Protein AF-A0A831X6S6-F1 (afdb_monomer)

Structure (mmCIF, N/CA/C/O backbone):
data_AF-A0A831X6S6-F1
#
_entry.id   AF-A0A831X6S6-F1
#
loop_
_atom_site.group_PDB
_atom_site.id
_atom_site.type_symbol
_atom_site.label_atom_id
_atom_site.label_alt_id
_atom_site.label_comp_id
_atom_site.label_asym_id
_atom_site.label_entity_id
_atom_site.label_seq_id
_atom_site.pdbx_PDB_ins_code
_atom_site.Cartn_x
_atom_site.Cartn_y
_atom_site.Cartn_z
_atom_site.occupancy
_atom_site.B_iso_or_equiv
_atom_site.auth_seq_id
_atom_site.auth_comp_id
_atom_site.auth_asym_id
_atom_site.auth_atom_id
_atom_site.pdbx_PDB_model_num
ATOM 1 N N . MET A 1 1 ? 16.333 -8.938 -5.566 1.00 73.31 1 MET A N 1
ATOM 2 C CA . MET A 1 1 ? 14.953 -8.571 -5.920 1.00 73.31 1 MET A CA 1
ATOM 3 C C . MET A 1 1 ? 15.051 -7.613 -7.087 1.00 73.31 1 MET A C 1
ATOM 5 O O . MET A 1 1 ? 15.936 -6.767 -7.055 1.00 73.31 1 MET A O 1
ATOM 9 N N . ASP A 1 2 ? 14.254 -7.803 -8.127 1.00 82.75 2 ASP A N 1
ATOM 10 C CA . ASP A 1 2 ? 14.103 -6.843 -9.226 1.00 82.75 2 ASP A CA 1
ATOM 11 C C . ASP A 1 2 ? 12.821 -6.016 -9.020 1.00 82.75 2 ASP A C 1
ATOM 13 O O . ASP A 1 2 ? 12.054 -6.272 -8.087 1.00 82.75 2 ASP A O 1
ATOM 17 N N . ALA A 1 3 ? 12.620 -4.993 -9.853 1.00 82.88 3 ALA A N 1
ATOM 18 C CA . ALA A 1 3 ? 11.462 -4.104 -9.764 1.00 82.88 3 ALA A CA 1
ATOM 19 C C . ALA A 1 3 ? 10.130 -4.864 -9.907 1.00 82.88 3 ALA A C 1
ATOM 21 O O . ALA A 1 3 ? 9.188 -4.600 -9.161 1.00 82.88 3 ALA A O 1
ATOM 22 N N . ASP A 1 4 ? 10.076 -5.866 -10.788 1.00 84.56 4 ASP A N 1
ATOM 23 C CA . ASP A 1 4 ? 8.878 -6.678 -11.019 1.00 84.56 4 ASP A CA 1
ATOM 24 C C . ASP A 1 4 ? 8.531 -7.547 -9.803 1.00 84.56 4 ASP A C 1
ATOM 26 O O . ASP A 1 4 ? 7.364 -7.671 -9.422 1.00 84.56 4 ASP A O 1
ATOM 30 N N . SER A 1 5 ? 9.541 -8.129 -9.152 1.00 88.19 5 SER A N 1
ATOM 31 C CA . SER A 1 5 ? 9.368 -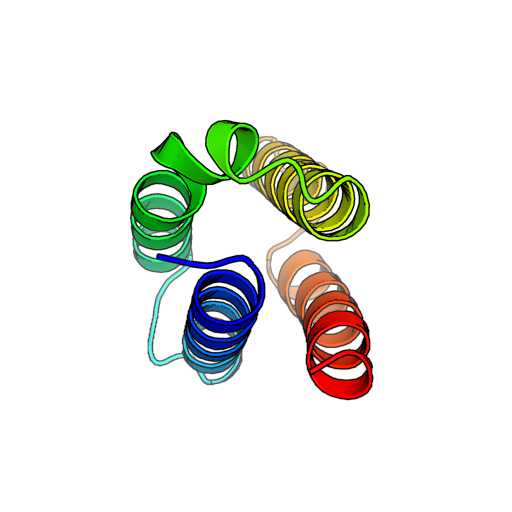8.904 -7.921 1.00 88.19 5 SER A CA 1
ATOM 32 C C . SER A 1 5 ? 8.841 -8.024 -6.789 1.00 88.19 5 SER A C 1
ATOM 34 O O . SER A 1 5 ? 7.871 -8.397 -6.132 1.00 88.19 5 SER A O 1
ATOM 36 N N . LEU A 1 6 ? 9.412 -6.828 -6.605 1.00 87.75 6 LEU A N 1
ATOM 37 C CA . LEU A 1 6 ? 8.942 -5.887 -5.588 1.00 87.75 6 LEU A CA 1
ATOM 38 C C . LEU A 1 6 ? 7.508 -5.414 -5.878 1.00 87.75 6 LEU A C 1
ATOM 40 O O . LEU A 1 6 ? 6.688 -5.356 -4.964 1.00 87.75 6 LEU A O 1
ATOM 44 N N . ALA A 1 7 ? 7.175 -5.120 -7.137 1.00 88.69 7 ALA A N 1
ATOM 45 C CA . ALA A 1 7 ? 5.822 -4.730 -7.525 1.00 88.69 7 ALA A CA 1
ATOM 46 C C . ALA A 1 7 ? 4.793 -5.831 -7.208 1.00 88.69 7 ALA A C 1
ATOM 48 O O . ALA A 1 7 ? 3.709 -5.539 -6.698 1.00 88.69 7 ALA A O 1
ATOM 49 N N . ARG A 1 8 ? 5.142 -7.103 -7.448 1.00 90.06 8 ARG A N 1
ATOM 50 C CA . ARG A 1 8 ? 4.294 -8.257 -7.104 1.00 90.06 8 ARG A CA 1
ATOM 51 C C . ARG A 1 8 ? 4.130 -8.433 -5.599 1.00 90.06 8 ARG A C 1
ATOM 53 O O . ARG A 1 8 ? 3.011 -8.666 -5.144 1.00 90.06 8 ARG A O 1
ATOM 60 N N . GLU A 1 9 ? 5.208 -8.306 -4.830 1.00 92.75 9 GLU A N 1
ATOM 61 C CA . GLU A 1 9 ? 5.146 -8.389 -3.367 1.00 92.75 9 GLU A CA 1
ATOM 62 C C . GLU A 1 9 ? 4.319 -7.240 -2.769 1.00 92.75 9 GLU A C 1
ATOM 64 O O . GLU A 1 9 ? 3.480 -7.480 -1.901 1.00 92.75 9 GLU A O 1
ATOM 69 N N . LEU A 1 10 ? 4.458 -6.017 -3.295 1.00 92.69 10 LEU A N 1
ATOM 70 C CA . LEU A 1 10 ? 3.624 -4.871 -2.915 1.00 92.69 10 LEU A CA 1
ATOM 71 C C . LEU A 1 10 ? 2.150 -5.123 -3.235 1.00 92.69 10 LEU A C 1
ATOM 73 O O . LEU A 1 10 ? 1.289 -4.913 -2.383 1.00 92.69 10 LEU A O 1
ATOM 77 N N . ALA A 1 11 ? 1.846 -5.609 -4.440 1.00 93.44 11 ALA A N 1
ATOM 78 C CA . ALA A 1 11 ? 0.478 -5.927 -4.832 1.00 93.44 11 ALA A CA 1
ATOM 79 C C . ALA A 1 11 ? -0.144 -6.999 -3.920 1.00 93.44 11 ALA A C 1
ATOM 81 O O . ALA A 1 11 ? -1.305 -6.878 -3.518 1.00 93.44 11 ALA A O 1
ATOM 82 N N . HIS A 1 12 ? 0.628 -8.024 -3.551 1.00 94.19 12 HIS A N 1
ATOM 83 C CA . HIS A 1 12 ? 0.185 -9.060 -2.622 1.00 94.19 12 HIS A CA 1
ATOM 84 C C . HIS A 1 12 ? -0.080 -8.492 -1.222 1.00 94.19 12 HIS A C 1
ATOM 86 O O . HIS A 1 12 ? -1.162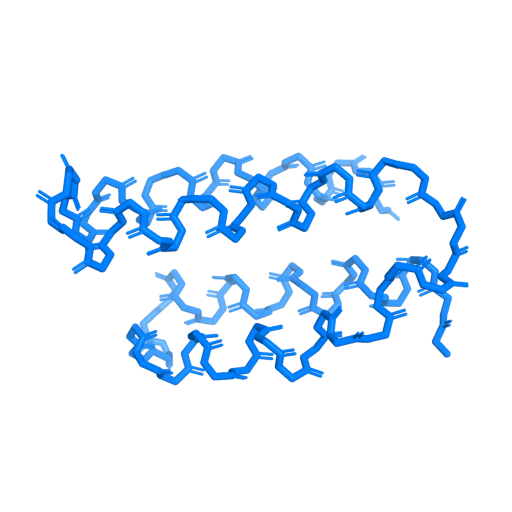 -8.702 -0.675 1.00 94.19 12 HIS A O 1
ATOM 92 N N . LEU A 1 13 ? 0.850 -7.699 -0.686 1.00 95.44 13 LEU A N 1
ATOM 93 C CA . LEU A 1 13 ? 0.718 -7.063 0.622 1.00 95.44 13 LEU A CA 1
ATOM 94 C C . LEU A 1 13 ? -0.531 -6.171 0.707 1.00 95.44 13 LEU A C 1
ATOM 96 O O . LEU A 1 13 ? -1.310 -6.267 1.659 1.00 95.44 13 LEU A O 1
ATOM 100 N N . ILE A 1 14 ? -0.746 -5.329 -0.309 1.00 95.25 14 ILE A N 1
ATOM 101 C CA . ILE A 1 14 ? -1.933 -4.472 -0.392 1.00 95.25 14 ILE A CA 1
ATOM 102 C C . ILE A 1 14 ? -3.200 -5.333 -0.450 1.00 95.25 14 ILE A C 1
ATOM 104 O O . ILE A 1 14 ? -4.164 -5.058 0.263 1.00 95.25 14 ILE A O 1
ATOM 108 N N . SER A 1 15 ? -3.197 -6.408 -1.242 1.00 95.62 15 SER A N 1
ATOM 109 C CA . SER A 1 15 ? -4.348 -7.311 -1.363 1.00 95.62 15 SER A CA 1
ATOM 110 C C . SER A 1 15 ? -4.712 -7.984 -0.035 1.00 95.62 15 SER A C 1
ATOM 112 O O . SER A 1 15 ? -5.895 -8.026 0.313 1.00 95.62 15 SER A O 1
ATOM 114 N N . SER A 1 16 ? -3.729 -8.458 0.736 1.00 96.00 16 SER A N 1
ATOM 115 C CA . SER A 1 16 ? -3.968 -9.069 2.053 1.00 96.00 16 SER A CA 1
ATOM 116 C C . SER A 1 16 ? -4.533 -8.068 3.065 1.00 96.00 16 SER A C 1
ATOM 118 O O . SER A 1 16 ? -5.456 -8.398 3.811 1.00 96.00 16 SER A O 1
ATOM 120 N N . TYR A 1 17 ? -4.071 -6.814 3.051 1.00 96.06 17 TYR A N 1
ATOM 121 C CA . TYR A 1 17 ? -4.655 -5.762 3.890 1.00 96.06 17 TYR A CA 1
ATOM 122 C C . TYR A 1 17 ? -6.099 -5.419 3.494 1.00 96.06 17 TYR A C 1
ATOM 124 O O . TYR A 1 17 ? -6.996 -5.368 4.344 1.00 96.06 17 TYR A O 1
ATOM 132 N N . LEU A 1 18 ? -6.365 -5.253 2.195 1.00 94.88 18 LEU A N 1
ATOM 133 C CA . LEU A 1 18 ? -7.713 -4.968 1.695 1.00 94.88 18 LEU A CA 1
ATOM 134 C C . LEU A 1 18 ? -8.696 -6.111 1.976 1.00 94.88 18 LEU A C 1
ATOM 136 O O . LEU A 1 18 ? -9.860 -5.841 2.271 1.00 94.88 18 LEU A O 1
ATOM 140 N N . SER A 1 19 ? -8.221 -7.358 1.959 1.00 95.25 19 SER A N 1
ATOM 141 C CA . SER A 1 19 ? -9.015 -8.554 2.282 1.00 95.25 19 SER A CA 1
ATOM 142 C C . SER A 1 19 ? -9.245 -8.743 3.787 1.00 95.25 19 SER A C 1
ATOM 144 O O . SER A 1 19 ? -10.055 -9.578 4.182 1.00 95.25 19 SER A O 1
ATOM 146 N N . GLY A 1 20 ? -8.568 -7.957 4.634 1.00 93.56 20 GLY A N 1
ATOM 147 C CA . GLY A 1 20 ? -8.671 -8.038 6.093 1.00 93.56 20 GLY A CA 1
ATOM 148 C C . GLY A 1 20 ? -7.839 -9.157 6.724 1.00 93.56 20 GLY A C 1
ATOM 149 O O . GLY A 1 20 ? -8.018 -9.444 7.904 1.00 93.56 20 GLY A O 1
ATOM 150 N N . GLU A 1 21 ? -6.929 -9.776 5.967 1.00 95.88 21 GLU A N 1
ATOM 151 C CA . GLU A 1 21 ? -5.964 -10.756 6.488 1.00 95.88 21 GLU A CA 1
ATOM 152 C C . GLU A 1 2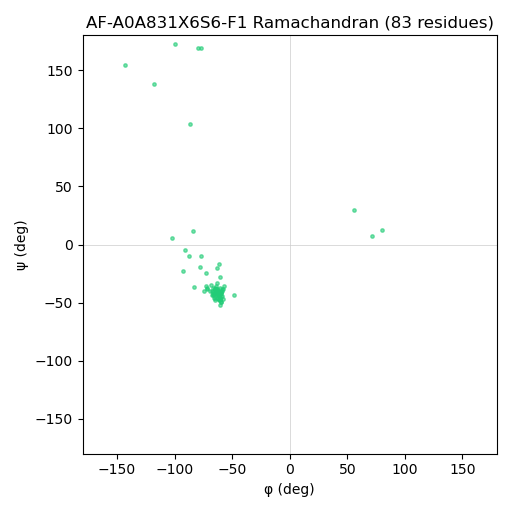1 ? -4.868 -10.083 7.325 1.00 95.88 21 GLU A C 1
ATOM 154 O O . GLU A 1 21 ? -4.273 -10.713 8.197 1.00 95.88 21 GLU A O 1
ATOM 159 N N . LEU A 1 22 ? -4.617 -8.796 7.065 1.00 93.69 22 LEU A N 1
ATOM 160 C CA . LEU A 1 22 ? -3.707 -7.949 7.825 1.00 93.69 22 LEU A CA 1
ATOM 161 C C . LEU A 1 22 ? -4.475 -6.785 8.452 1.00 93.69 22 LEU A C 1
ATOM 163 O O . LEU A 1 22 ? -5.305 -6.145 7.801 1.00 93.69 22 LEU A O 1
ATOM 167 N N . ASP A 1 23 ? -4.155 -6.481 9.707 1.00 93.19 23 ASP A N 1
ATOM 168 C CA . ASP A 1 23 ? -4.507 -5.197 10.306 1.00 93.19 23 ASP A CA 1
ATOM 169 C C . ASP A 1 23 ? -3.567 -4.080 9.817 1.00 93.19 23 ASP A C 1
ATOM 171 O O . ASP A 1 23 ? -2.548 -4.323 9.164 1.00 93.19 23 ASP A O 1
ATOM 175 N N . PHE A 1 24 ? -3.927 -2.830 10.117 1.00 90.69 24 PHE A N 1
ATOM 176 C CA . PHE A 1 24 ? -3.184 -1.657 9.653 1.00 90.69 24 PHE A CA 1
ATOM 177 C C . PHE A 1 24 ? -1.726 -1.642 10.142 1.00 90.69 24 PHE A C 1
ATOM 179 O O . PHE A 1 24 ? -0.827 -1.316 9.371 1.00 90.69 24 PHE A O 1
ATOM 186 N N . GLY A 1 25 ? -1.473 -2.026 11.398 1.00 91.69 25 GLY A N 1
ATOM 187 C CA . GLY A 1 25 ? -0.118 -2.031 11.960 1.00 91.69 25 GLY A CA 1
ATOM 188 C C . GLY A 1 25 ? 0.771 -3.103 11.327 1.00 91.69 25 GLY A C 1
ATOM 189 O O . GLY A 1 25 ? 1.931 -2.842 11.008 1.00 91.69 25 GLY A O 1
ATOM 190 N N . SER A 1 26 ? 0.209 -4.286 11.084 1.00 95.25 26 SER A N 1
ATOM 191 C CA . SER A 1 26 ? 0.881 -5.398 10.410 1.00 95.25 26 SER A CA 1
ATOM 192 C C . SER A 1 26 ? 1.191 -5.060 8.953 1.00 95.25 26 SER A C 1
ATOM 194 O O . SER A 1 26 ? 2.297 -5.327 8.481 1.00 95.25 26 SER A O 1
ATOM 196 N N . PHE A 1 27 ? 0.244 -4.424 8.253 1.00 94.75 27 PHE A N 1
ATOM 197 C CA . PHE A 1 27 ? 0.457 -3.907 6.902 1.00 94.75 27 PHE A CA 1
ATOM 198 C C . PHE A 1 27 ? 1.595 -2.883 6.865 1.00 94.75 27 PHE A C 1
ATOM 200 O O . PHE A 1 27 ? 2.500 -3.007 6.046 1.00 94.75 27 PHE A O 1
ATOM 207 N N . GLU A 1 28 ? 1.580 -1.900 7.767 1.00 93.44 28 GLU A N 1
ATOM 208 C CA . GLU A 1 28 ? 2.602 -0.857 7.825 1.00 93.44 28 GLU A CA 1
ATOM 209 C C . GLU A 1 28 ? 3.999 -1.439 8.069 1.00 93.44 28 GLU A C 1
ATOM 211 O O . GLU A 1 28 ? 4.948 -1.105 7.359 1.00 93.44 28 GLU A O 1
ATOM 216 N N . GLN A 1 29 ? 4.133 -2.341 9.044 1.00 94.19 29 GLN A N 1
ATOM 217 C CA . GLN A 1 29 ? 5.414 -2.974 9.343 1.00 94.19 29 GLN A CA 1
ATOM 218 C C . GLN A 1 29 ? 5.937 -3.782 8.147 1.00 94.19 29 GLN A C 1
ATOM 220 O O . GLN A 1 29 ? 7.119 -3.687 7.806 1.00 94.19 29 GLN A O 1
ATOM 225 N N . ALA A 1 30 ? 5.067 -4.564 7.504 1.00 94.44 30 ALA A N 1
ATOM 226 C CA . ALA A 1 30 ? 5.429 -5.344 6.328 1.00 94.44 30 ALA A CA 1
ATOM 227 C C . ALA A 1 30 ? 5.800 -4.443 5.142 1.00 94.44 30 ALA A C 1
ATOM 229 O O . ALA A 1 30 ? 6.776 -4.727 4.452 1.00 94.44 30 ALA A O 1
ATOM 230 N N . PHE A 1 31 ? 5.088 -3.328 4.952 1.00 94.12 31 PHE A N 1
ATOM 231 C CA . PHE A 1 31 ? 5.384 -2.346 3.912 1.00 94.12 31 PHE A CA 1
ATOM 232 C C . PHE A 1 31 ? 6.779 -1.751 4.097 1.00 94.12 31 PHE A C 1
ATOM 234 O O . PHE A 1 31 ? 7.585 -1.822 3.176 1.00 94.12 31 PHE A O 1
ATOM 241 N N . VAL A 1 32 ? 7.100 -1.245 5.293 1.00 91.88 32 VAL A N 1
ATOM 242 C CA . VAL A 1 32 ? 8.423 -0.664 5.591 1.00 91.88 32 VAL A CA 1
ATOM 243 C C . VAL A 1 32 ? 9.536 -1.691 5.396 1.00 91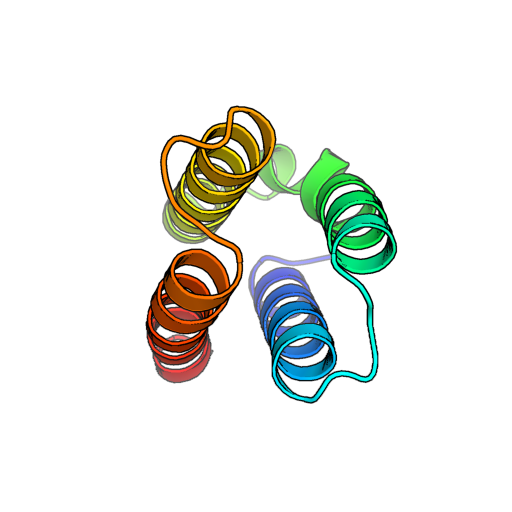.88 32 VAL A C 1
ATOM 245 O O . VAL A 1 32 ? 10.582 -1.375 4.832 1.00 91.88 32 VAL A O 1
ATOM 248 N N . SER A 1 33 ? 9.318 -2.934 5.836 1.00 91.94 33 SER A N 1
ATOM 249 C CA . SER A 1 33 ? 10.302 -4.003 5.649 1.00 91.94 33 SER A CA 1
ATOM 250 C C . SER A 1 33 ? 10.520 -4.345 4.174 1.00 91.94 33 SER A C 1
ATOM 252 O O . SER A 1 33 ? 11.643 -4.660 3.790 1.00 91.94 33 SER A O 1
ATOM 254 N N . LEU A 1 34 ? 9.460 -4.310 3.365 1.00 90.62 34 LEU A N 1
ATOM 255 C CA . LEU A 1 34 ? 9.506 -4.623 1.940 1.00 90.62 34 LEU A CA 1
ATOM 256 C C . LEU A 1 34 ? 10.164 -3.499 1.128 1.00 90.62 34 LEU A C 1
ATOM 258 O O . LEU A 1 34 ? 10.936 -3.762 0.208 1.00 90.62 34 LEU A O 1
ATOM 262 N N . THR A 1 35 ? 9.882 -2.241 1.468 1.00 88.44 35 THR A N 1
ATOM 263 C CA . THR A 1 35 ? 10.342 -1.076 0.700 1.00 88.44 35 THR A CA 1
ATOM 264 C C . THR A 1 35 ? 11.683 -0.513 1.161 1.00 88.44 35 THR A C 1
ATOM 266 O O . THR A 1 35 ? 12.232 0.358 0.485 1.00 88.44 35 THR A O 1
ATOM 269 N N . TRP A 1 36 ? 12.265 -1.048 2.242 1.00 84.94 36 TRP A N 1
ATOM 270 C CA . TRP A 1 36 ? 13.545 -0.599 2.802 1.00 84.94 36 TRP A CA 1
ATOM 271 C C . TRP A 1 36 ? 14.655 -0.445 1.750 1.00 84.94 36 TRP A C 1
ATOM 273 O O . TRP A 1 36 ? 15.350 0.566 1.738 1.00 84.94 36 TRP A O 1
ATOM 283 N N . ASP A 1 37 ? 14.790 -1.400 0.824 1.00 74.00 37 ASP A N 1
ATOM 284 C CA . ASP A 1 37 ? 15.799 -1.375 -0.249 1.00 74.00 37 ASP A CA 1
ATOM 285 C C . ASP A 1 37 ? 15.232 -0.968 -1.629 1.00 74.00 37 ASP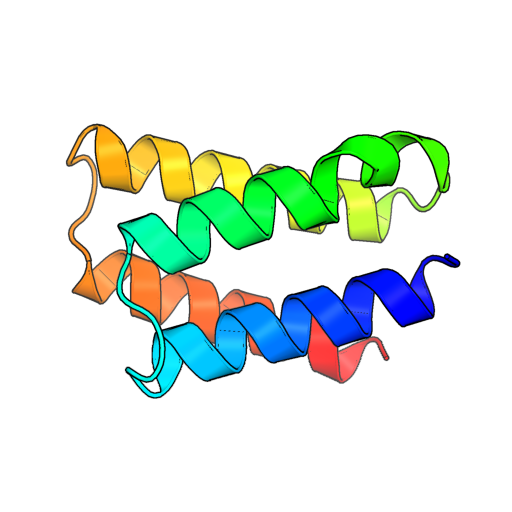 A C 1
ATOM 287 O O . ASP A 1 37 ? 15.963 -0.987 -2.622 1.00 74.00 37 ASP A O 1
ATOM 291 N N . ALA A 1 38 ? 13.957 -0.566 -1.725 1.00 75.38 38 ALA A N 1
ATOM 292 C CA . ALA A 1 38 ? 13.296 -0.264 -3.003 1.00 75.38 38 ALA A CA 1
ATOM 293 C C . ALA A 1 38 ? 14.009 0.842 -3.801 1.00 75.38 38 ALA A C 1
ATOM 295 O O . ALA A 1 38 ? 14.186 0.734 -5.014 1.00 75.38 38 ALA A O 1
ATOM 296 N N . HIS A 1 39 ? 14.519 1.861 -3.104 1.00 69.31 39 HIS A N 1
ATOM 297 C CA . HIS A 1 39 ? 15.258 2.987 -3.683 1.00 69.31 39 HIS A CA 1
ATOM 298 C C . HIS A 1 39 ? 16.560 2.573 -4.399 1.00 69.31 39 HIS A C 1
ATOM 300 O O . HIS A 1 39 ? 17.111 3.336 -5.192 1.00 69.31 39 HIS A O 1
ATOM 306 N N . ARG A 1 40 ? 17.069 1.358 -4.148 1.00 73.56 40 ARG A N 1
ATOM 307 C CA . ARG A 1 40 ? 18.290 0.824 -4.776 1.00 73.56 40 ARG A CA 1
ATOM 308 C C . ARG A 1 40 ? 18.022 0.123 -6.107 1.00 73.56 40 ARG A C 1
ATOM 310 O O . ARG A 1 40 ? 18.977 -0.201 -6.808 1.00 73.56 40 ARG A O 1
ATOM 317 N N . LEU A 1 41 ? 16.754 -0.109 -6.454 1.00 75.62 41 LEU A N 1
ATOM 318 C CA . LEU A 1 41 ? 16.355 -0.813 -7.677 1.00 75.62 41 LEU A CA 1
ATOM 319 C C . LEU A 1 41 ? 16.446 0.067 -8.931 1.00 75.62 41 LEU A C 1
ATOM 321 O O . LEU A 1 41 ? 16.514 -0.463 -10.035 1.00 75.62 41 LEU A O 1
ATOM 325 N N . GLY A 1 42 ? 16.480 1.396 -8.777 1.00 75.94 42 GLY A N 1
ATOM 326 C CA . GLY A 1 42 ? 16.641 2.335 -9.893 1.00 75.94 42 GLY A CA 1
ATOM 327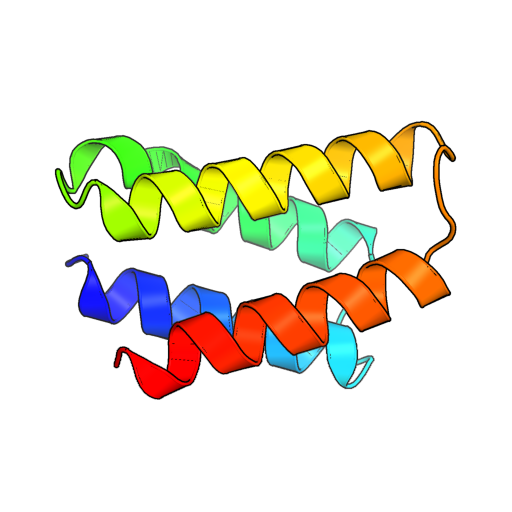 C C . GLY A 1 42 ? 15.420 2.466 -10.813 1.00 75.94 42 GLY A C 1
ATOM 328 O O . GLY A 1 42 ? 15.510 3.147 -11.834 1.00 75.94 42 GLY A O 1
ATOM 329 N N . ASP A 1 43 ? 14.286 1.855 -10.462 1.00 83.44 43 ASP A N 1
ATOM 330 C CA . ASP A 1 43 ? 13.018 2.028 -11.168 1.00 83.44 43 ASP A CA 1
ATOM 331 C C . ASP A 1 43 ? 12.271 3.249 -10.609 1.00 83.44 43 ASP A C 1
ATOM 333 O O . ASP A 1 43 ? 11.696 3.209 -9.520 1.00 83.44 43 ASP A O 1
ATOM 337 N N . ALA A 1 44 ? 12.292 4.353 -11.359 1.00 84.31 44 ALA A N 1
ATOM 338 C CA . ALA A 1 44 ? 11.689 5.623 -10.943 1.00 84.31 44 ALA A CA 1
ATOM 339 C C . ALA A 1 44 ? 10.175 5.527 -10.700 1.00 84.31 44 ALA A C 1
ATOM 341 O O . ALA A 1 44 ? 9.601 6.286 -9.929 1.00 84.31 44 ALA A O 1
ATOM 342 N N . SER A 1 45 ? 9.527 4.601 -11.390 1.00 83.12 45 SER A N 1
ATOM 343 C CA . SER A 1 45 ? 8.088 4.429 -11.385 1.00 83.12 45 SER A CA 1
ATOM 344 C C . SER A 1 45 ? 7.599 3.615 -10.195 1.00 83.12 45 SER A C 1
ATOM 346 O O . SER A 1 45 ? 6.546 3.909 -9.631 1.00 83.12 45 SER A O 1
ATOM 348 N N . LEU A 1 46 ? 8.374 2.613 -9.796 1.00 84.81 46 LEU A N 1
ATOM 349 C CA . LEU A 1 46 ? 8.157 1.882 -8.559 1.00 84.81 46 LEU A CA 1
ATOM 350 C C . LEU A 1 46 ? 8.520 2.732 -7.337 1.00 84.81 46 LEU A C 1
ATOM 352 O O . LEU A 1 46 ? 7.806 2.693 -6.341 1.00 84.81 46 LEU A O 1
ATOM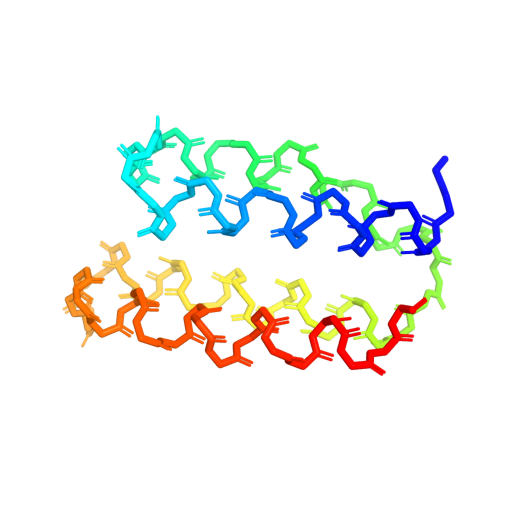 356 N N . ASP A 1 47 ? 9.577 3.540 -7.433 1.00 87.44 47 ASP A N 1
ATOM 357 C CA . ASP A 1 47 ? 9.966 4.497 -6.392 1.00 87.44 47 ASP A CA 1
ATOM 358 C C . ASP A 1 47 ? 8.868 5.548 -6.139 1.00 87.44 47 ASP A C 1
ATOM 360 O O . ASP A 1 47 ? 8.536 5.833 -4.989 1.00 87.44 47 ASP A O 1
ATOM 364 N N . GLU A 1 48 ? 8.237 6.071 -7.198 1.00 88.38 48 GLU A N 1
ATOM 365 C CA . GLU A 1 48 ? 7.069 6.957 -7.085 1.00 88.38 48 GLU A CA 1
ATOM 366 C C . GLU A 1 48 ? 5.891 6.258 -6.389 1.00 88.38 48 GLU A C 1
ATOM 368 O O . GLU A 1 48 ? 5.337 6.797 -5.433 1.00 88.38 48 GLU A O 1
ATOM 373 N N . ALA A 1 49 ? 5.565 5.023 -6.786 1.00 88.94 49 ALA A N 1
ATOM 374 C CA . ALA A 1 49 ? 4.485 4.260 -6.158 1.00 88.94 49 ALA A CA 1
ATOM 375 C C . ALA A 1 49 ? 4.745 3.987 -4.665 1.00 88.94 49 ALA A C 1
ATOM 377 O O . ALA A 1 49 ? 3.835 4.105 -3.845 1.00 88.94 49 ALA A O 1
ATOM 378 N N . VAL A 1 50 ? 5.984 3.648 -4.295 1.00 90.69 50 VAL A N 1
ATOM 379 C CA . VAL A 1 50 ? 6.384 3.452 -2.894 1.00 90.69 50 VAL A CA 1
ATOM 380 C C . VAL A 1 50 ? 6.214 4.743 -2.095 1.00 90.69 50 VAL A C 1
ATOM 382 O O . VAL A 1 50 ? 5.611 4.711 -1.024 1.00 90.69 50 VAL A O 1
ATOM 385 N N . LYS A 1 51 ? 6.679 5.881 -2.621 1.00 90.81 51 LYS A N 1
ATOM 386 C CA . LYS A 1 51 ? 6.545 7.190 -1.961 1.00 90.81 51 LYS A CA 1
ATOM 387 C C . LYS A 1 51 ? 5.091 7.609 -1.786 1.00 90.81 51 LYS A C 1
ATOM 389 O O . LYS A 1 51 ? 4.726 8.123 -0.731 1.00 90.81 51 LYS A O 1
ATOM 394 N N . ASP A 1 52 ? 4.258 7.363 -2.789 1.00 91.94 52 ASP A N 1
ATOM 395 C CA . ASP A 1 52 ? 2.827 7.643 -2.723 1.00 91.94 52 ASP A CA 1
ATOM 396 C C . ASP A 1 52 ? 2.149 6.825 -1.612 1.00 91.94 52 ASP A C 1
ATOM 398 O O . ASP A 1 52 ? 1.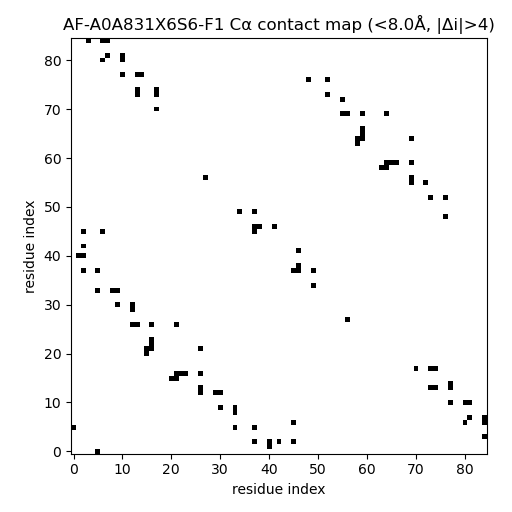378 7.375 -0.819 1.00 91.94 52 ASP A O 1
ATOM 402 N N . ILE A 1 53 ? 2.470 5.528 -1.506 1.00 92.50 53 ILE A N 1
ATOM 403 C CA . ILE A 1 53 ? 1.927 4.652 -0.454 1.00 92.50 53 ILE A CA 1
ATOM 404 C C . ILE A 1 53 ? 2.437 5.081 0.928 1.00 92.50 53 ILE A C 1
ATOM 406 O O . ILE A 1 53 ? 1.652 5.149 1.876 1.00 92.50 53 ILE A O 1
ATOM 410 N N . GLU A 1 54 ? 3.722 5.414 1.052 1.00 91.94 54 GLU A N 1
ATOM 411 C CA . GLU A 1 54 ? 4.313 5.921 2.294 1.00 91.94 54 GLU A CA 1
ATOM 412 C C . GLU A 1 54 ? 3.635 7.223 2.746 1.00 91.94 54 GLU A C 1
ATOM 414 O O . GLU A 1 54 ? 3.263 7.374 3.91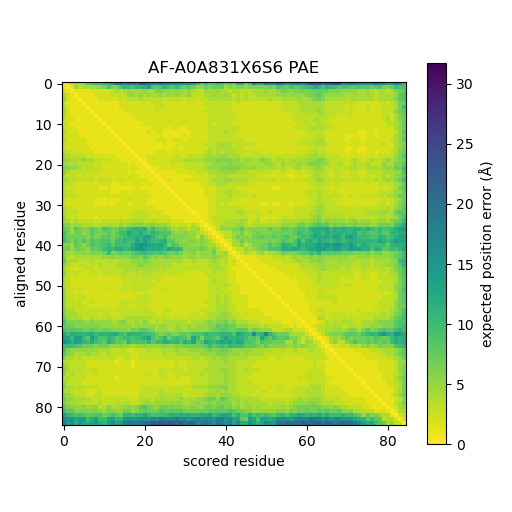2 1.00 91.94 54 GLU A O 1
ATOM 419 N N . HIS A 1 55 ? 3.396 8.149 1.818 1.00 92.06 55 HIS A N 1
ATOM 420 C CA . HIS A 1 55 ? 2.713 9.401 2.114 1.00 92.06 55 HIS A CA 1
ATOM 421 C C . HIS A 1 55 ? 1.270 9.167 2.588 1.00 92.06 55 HIS A C 1
ATOM 423 O O . HIS A 1 55 ? 0.850 9.752 3.590 1.00 92.06 55 HIS A O 1
ATOM 429 N N . ALA A 1 56 ? 0.528 8.267 1.933 1.00 91.06 56 ALA A N 1
ATOM 430 C CA . ALA A 1 56 ? -0.820 7.884 2.351 1.00 91.06 56 ALA A CA 1
ATOM 431 C C . ALA A 1 56 ? -0.838 7.213 3.742 1.00 91.06 56 ALA A C 1
ATOM 433 O O . ALA A 1 56 ? -1.727 7.487 4.556 1.00 91.06 56 ALA A O 1
ATOM 434 N N . LEU A 1 57 ? 0.161 6.380 4.053 1.00 91.00 57 LEU A N 1
ATOM 435 C CA . LEU A 1 57 ? 0.343 5.769 5.375 1.00 91.00 57 LEU A CA 1
ATOM 436 C C . LEU A 1 57 ? 0.550 6.824 6.467 1.00 91.00 57 LEU A C 1
ATOM 438 O O . LEU A 1 57 ? -0.128 6.793 7.497 1.00 91.00 57 LEU A O 1
ATOM 442 N N . VAL A 1 58 ? 1.441 7.790 6.229 1.00 89.88 58 VAL A N 1
ATOM 443 C CA . VAL A 1 58 ? 1.703 8.889 7.171 1.00 89.88 58 VAL A CA 1
ATOM 444 C C . VAL A 1 58 ? 0.437 9.709 7.407 1.00 89.88 58 VAL A C 1
ATOM 446 O O . VAL A 1 58 ? 0.087 9.960 8.561 1.00 89.88 58 VAL A O 1
ATOM 449 N N . GLN A 1 59 ? -0.285 10.077 6.343 1.00 89.75 59 GLN A N 1
ATOM 450 C CA . GLN A 1 59 ? -1.544 10.824 6.445 1.00 89.75 59 GLN A CA 1
ATOM 451 C C . GLN A 1 59 ? -2.620 10.055 7.231 1.00 89.75 59 GLN A C 1
ATOM 453 O O . GLN A 1 59 ? -3.327 10.649 8.048 1.00 89.75 59 GLN A O 1
ATOM 458 N N . SER A 1 60 ? -2.694 8.733 7.065 1.00 87.50 60 SER A N 1
ATOM 459 C CA . SER A 1 60 ? -3.598 7.876 7.846 1.00 87.50 60 SER A CA 1
ATOM 460 C C . SER A 1 60 ? -3.220 7.847 9.331 1.00 87.50 60 SER A C 1
ATOM 462 O O . SER A 1 60 ? -4.087 7.964 10.199 1.00 87.50 60 SER A O 1
ATOM 464 N N . ARG A 1 61 ? -1.918 7.754 9.645 1.00 84.94 61 ARG A N 1
ATOM 465 C CA . ARG A 1 61 ? -1.405 7.759 11.028 1.00 84.94 61 ARG A CA 1
ATOM 466 C C . ARG A 1 61 ? -1.679 9.060 11.769 1.00 84.94 61 ARG A C 1
ATOM 468 O O . ARG A 1 61 ? -1.972 9.028 12.959 1.00 84.94 61 ARG A O 1
ATOM 475 N N . VAL A 1 62 ? -1.583 10.198 11.083 1.00 87.88 62 VAL A N 1
ATOM 476 C CA . VAL A 1 62 ? -1.903 11.508 11.672 1.00 87.88 62 VAL A CA 1
ATOM 477 C C . VAL A 1 62 ? -3.403 11.837 11.614 1.00 87.88 62 VAL A C 1
ATOM 479 O O . VAL A 1 62 ? -3.785 12.973 11.883 1.00 87.88 62 VAL A O 1
ATOM 482 N N . HIS A 1 63 ? -4.252 10.853 11.285 1.00 81.56 63 HIS A N 1
ATOM 483 C CA . HIS A 1 63 ? -5.710 10.975 11.193 1.00 81.56 63 HIS A CA 1
ATOM 484 C C . HIS A 1 63 ? -6.193 12.075 10.231 1.00 81.56 63 HIS A C 1
ATOM 486 O O . HIS A 1 63 ? -7.264 12.648 10.431 1.00 81.56 63 HIS A O 1
ATOM 492 N N . VAL A 1 64 ? -5.421 12.368 9.178 1.00 78.69 64 VAL A N 1
ATOM 493 C CA . VAL A 1 64 ? -5.834 13.298 8.110 1.00 78.69 64 VAL A CA 1
ATOM 494 C C . VAL A 1 64 ? -6.979 12.702 7.291 1.00 78.69 64 VAL A C 1
ATOM 496 O O . VAL A 1 64 ? -7.878 13.432 6.885 1.00 78.69 64 VAL A O 1
ATOM 499 N N . PHE A 1 65 ? -6.975 11.382 7.098 1.00 81.44 65 PHE A N 1
ATOM 500 C CA . PHE A 1 65 ? -8.104 10.624 6.567 1.00 81.44 65 PHE A CA 1
ATOM 501 C C . PHE A 1 65 ? -8.201 9.262 7.271 1.00 81.44 65 PHE A C 1
ATOM 503 O O . PHE A 1 65 ? -7.227 8.770 7.848 1.00 81.44 65 PHE A O 1
ATOM 510 N N . GLY A 1 66 ? -9.401 8.685 7.305 1.00 86.25 66 GLY A N 1
ATOM 511 C CA . GLY A 1 66 ? -9.689 7.464 8.058 1.00 86.25 66 GLY A CA 1
ATOM 512 C C . GLY A 1 66 ? -9.238 6.181 7.355 1.00 86.25 66 GLY A C 1
ATOM 513 O O . GLY A 1 66 ? -8.950 6.164 6.161 1.00 86.25 66 GLY A O 1
ATOM 514 N N . GLU A 1 67 ? -9.269 5.054 8.073 1.00 85.94 67 GLU A N 1
ATOM 515 C CA . GLU A 1 67 ? -8.879 3.745 7.522 1.00 85.94 67 GLU A CA 1
ATOM 516 C C . GLU A 1 67 ? -9.698 3.350 6.275 1.00 85.94 67 GLU A C 1
ATOM 518 O O . GLU A 1 67 ? -9.174 2.764 5.332 1.00 85.94 67 GLU A O 1
ATOM 523 N N . ALA A 1 68 ? -10.984 3.706 6.225 1.00 88.69 68 ALA A N 1
ATOM 524 C CA . ALA A 1 68 ? -11.826 3.440 5.058 1.00 88.69 68 ALA A CA 1
ATOM 525 C C . ALA A 1 68 ? -11.359 4.210 3.806 1.00 88.69 68 ALA A C 1
ATOM 527 O O . ALA A 1 68 ? -11.391 3.675 2.697 1.00 88.69 68 ALA A O 1
ATOM 528 N N . GLU A 1 69 ? -10.903 5.450 3.983 1.00 90.31 69 GLU A N 1
ATOM 529 C CA . GLU A 1 69 ? -10.352 6.277 2.906 1.00 90.31 69 GLU A CA 1
ATOM 530 C C . GLU A 1 69 ? -8.982 5.747 2.475 1.00 90.31 69 GLU A C 1
ATOM 532 O O . GLU A 1 69 ? -8.720 5.646 1.277 1.00 90.31 69 GLU A O 1
ATOM 537 N N . PHE A 1 70 ? -8.170 5.285 3.431 1.00 91.69 70 PHE A N 1
ATOM 538 C CA . PHE A 1 70 ? -6.905 4.607 3.155 1.00 91.69 70 PHE A CA 1
ATOM 539 C C . PHE A 1 70 ? -7.086 3.340 2.322 1.00 91.69 70 PHE A C 1
ATOM 541 O O . PHE A 1 70 ? -6.441 3.178 1.289 1.00 91.69 70 PHE A O 1
ATOM 548 N N . ARG A 1 71 ? -8.011 2.459 2.723 1.00 92.75 71 ARG A N 1
ATOM 549 C CA . ARG A 1 71 ? -8.340 1.236 1.977 1.00 92.75 71 ARG A CA 1
ATOM 550 C C . ARG A 1 71 ? -8.813 1.555 0.561 1.00 92.75 71 ARG A C 1
ATOM 552 O O . ARG A 1 71 ? -8.431 0.869 -0.382 1.00 92.75 71 ARG A O 1
ATOM 559 N N . ARG A 1 72 ? -9.616 2.609 0.391 1.00 92.62 72 ARG A N 1
ATOM 560 C CA . ARG A 1 72 ? -10.065 3.043 -0.936 1.00 92.62 72 ARG A CA 1
ATOM 561 C C . ARG A 1 72 ? -8.899 3.527 -1.797 1.00 92.62 72 ARG A C 1
ATOM 563 O O . ARG A 1 72 ? -8.789 3.107 -2.943 1.00 92.62 72 ARG A O 1
ATOM 570 N N . TRP A 1 73 ? -8.017 4.349 -1.236 1.00 93.44 73 TRP A N 1
ATOM 571 C CA . TRP A 1 73 ? -6.821 4.824 -1.927 1.00 93.44 73 TRP A CA 1
ATOM 572 C C . TRP A 1 73 ? -5.889 3.664 -2.319 1.00 93.44 73 TRP A C 1
ATOM 574 O O . TRP A 1 73 ? -5.417 3.593 -3.452 1.00 93.44 73 TRP A O 1
ATOM 584 N N . LEU A 1 74 ? -5.688 2.699 -1.416 1.00 93.31 74 LEU A N 1
ATOM 585 C CA . LEU A 1 74 ? -4.878 1.508 -1.676 1.00 93.31 74 LEU A CA 1
ATOM 586 C C . LEU A 1 74 ? -5.460 0.610 -2.770 1.00 93.31 74 LEU A C 1
ATOM 588 O O . LEU A 1 74 ? -4.696 0.031 -3.538 1.00 93.31 74 LEU A O 1
ATOM 592 N N . ALA A 1 75 ? -6.785 0.496 -2.874 1.00 93.62 75 ALA A N 1
ATOM 593 C CA . ALA A 1 75 ? -7.417 -0.246 -3.964 1.00 93.62 75 ALA A CA 1
ATOM 594 C C . ALA A 1 75 ? -7.096 0.380 -5.334 1.00 93.62 75 ALA A C 1
ATOM 596 O O . ALA A 1 75 ? -6.780 -0.340 -6.285 1.00 93.62 75 ALA A O 1
ATOM 597 N N . ASP A 1 76 ? -7.095 1.713 -5.419 1.00 91.69 76 ASP A N 1
ATOM 598 C CA . ASP A 1 76 ? -6.697 2.431 -6.632 1.00 91.69 76 ASP A CA 1
ATOM 599 C C . ASP A 1 76 ? -5.196 2.246 -6.930 1.00 91.69 76 ASP A C 1
ATOM 601 O O . ASP A 1 76 ? -4.815 2.033 -8.084 1.00 91.69 76 ASP A O 1
ATOM 605 N N . ALA A 1 77 ? -4.338 2.282 -5.903 1.00 89.69 77 ALA A N 1
ATOM 606 C CA . ALA A 1 77 ? -2.900 2.040 -6.041 1.00 89.69 77 ALA A CA 1
ATOM 607 C C . ALA A 1 77 ? -2.595 0.608 -6.518 1.00 89.69 77 ALA A C 1
ATOM 609 O O . ALA A 1 77 ? -1.791 0.416 -7.433 1.00 89.69 77 ALA A O 1
ATOM 610 N N . LEU A 1 78 ? -3.291 -0.394 -5.969 1.00 91.69 78 LEU A N 1
ATOM 611 C CA . LEU A 1 78 ? -3.185 -1.793 -6.385 1.00 91.69 78 LEU A CA 1
ATOM 612 C C . LEU A 1 78 ? -3.543 -1.964 -7.862 1.00 91.69 78 LEU A C 1
ATOM 614 O O . LEU A 1 78 ? -2.826 -2.639 -8.596 1.00 91.69 78 LEU A O 1
ATOM 618 N N . HIS A 1 79 ? -4.622 -1.326 -8.318 1.00 87.81 79 HIS A N 1
ATOM 619 C CA . HIS A 1 79 ? -5.024 -1.396 -9.720 1.00 87.81 79 HIS A CA 1
ATOM 620 C C . HIS A 1 79 ? -3.930 -0.855 -10.655 1.00 87.81 79 HIS A C 1
ATOM 622 O O . HIS A 1 79 ? -3.623 -1.475 -11.674 1.00 87.81 79 HIS A O 1
ATOM 628 N N . ARG A 1 80 ? -3.285 0.258 -10.278 1.00 84.19 80 ARG A N 1
ATOM 629 C CA . ARG A 1 80 ? -2.170 0.846 -11.039 1.00 84.19 80 ARG A CA 1
ATOM 630 C C . ARG A 1 80 ? -0.925 -0.038 -11.046 1.00 84.19 80 ARG A C 1
ATOM 632 O O . ARG A 1 80 ? -0.257 -0.102 -12.073 1.00 84.19 80 ARG A O 1
ATOM 639 N N . LEU A 1 81 ? -0.624 -0.714 -9.935 1.00 82.19 81 LEU A N 1
ATOM 640 C CA . LEU A 1 81 ? 0.494 -1.657 -9.834 1.00 82.19 81 LEU A CA 1
ATOM 641 C C . LEU A 1 81 ? 0.266 -2.906 -10.699 1.00 82.19 81 LEU A C 1
ATOM 643 O O . LEU A 1 81 ? 1.170 -3.323 -11.414 1.00 82.19 81 LEU A O 1
ATOM 647 N N . VAL A 1 82 ? -0.948 -3.468 -10.687 1.00 78.94 82 VAL A N 1
ATOM 648 C CA . VAL A 1 82 ? -1.283 -4.706 -11.418 1.00 78.94 82 VAL A CA 1
ATOM 649 C C . VAL A 1 82 ? -1.383 -4.497 -12.928 1.00 78.94 82 VAL A C 1
ATOM 651 O O . VAL A 1 82 ? -0.968 -5.371 -13.675 1.00 78.94 82 VAL A O 1
ATOM 654 N N . ILE A 1 83 ? -1.883 -3.351 -13.407 1.00 70.00 83 ILE A N 1
ATOM 655 C CA . ILE A 1 83 ? -1.901 -3.046 -14.856 1.00 70.00 83 ILE A CA 1
ATOM 656 C C . ILE A 1 83 ? -0.477 -2.962 -15.441 1.00 70.00 83 ILE A C 1
ATOM 658 O O . ILE A 1 83 ? -0.291 -3.066 -16.653 1.00 70.00 83 ILE A O 1
ATOM 662 N N . ARG A 1 84 ? 0.526 -2.748 -14.587 1.00 56.31 84 ARG A N 1
ATOM 663 C CA . ARG A 1 84 ? 1.916 -2.516 -14.976 1.00 56.31 84 ARG A CA 1
ATOM 664 C C . ARG A 1 84 ? 2.785 -3.778 -15.017 1.00 56.31 84 ARG A C 1
ATOM 666 O O . ARG A 1 84 ? 3.818 -3.731 -15.679 1.00 56.31 84 ARG A O 1
ATOM 673 N N . ALA A 1 85 ? 2.394 -4.826 -14.287 1.00 53.38 85 ALA A N 1
ATOM 674 C CA . ALA A 1 85 ? 3.125 -6.089 -14.113 1.00 53.38 85 ALA A CA 1
ATOM 675 C C . ALA A 1 85 ? 2.769 -7.138 -15.179 1.00 53.38 85 ALA A C 1
ATOM 677 O O . ALA A 1 85 ? 3.602 -8.054 -15.385 1.00 53.38 85 ALA A O 1
#

Sequence (85 aa):
MDADSLARELAHLISSYLSGELDFGSFEQAFVSLTWDAHRLGDASLDEAVKDIEHALVQSRVHVFGEAEFRRWLADALHRLVIRA

Mean predicted aligned error: 4.18 Å

Foldseek 3Di:
DALLVLLVQLLVLLVCVLVVVDDLVRSVVSLCVSCVCVVVNPPPVSVVLSVVLVVLNVCCVVPVDDPVVNNVVSVVSSVVSVVVD

Secondary structure (DSSP, 8-state):
--HHHHHHHHHHHHHHHHTTSS-HHHHHHHHHHHHTTGGGS--HHHHHHHHHHHHHHHHHHTTSS-HHHHHHHHHHHHHHHHTT-

Solvent-accessible surface area (backbone atoms only — not comparable to full-atom values): 4920 Å² total; per-residue (Å²): 132,55,67,68,55,50,51,50,52,49,44,49,52,52,48,38,36,71,71,62,80,31,55,72,68,58,41,50,53,52,48,54,67,67,50,70,63,49,79,76,64,75,48,69,69,60,44,49,52,51,51,52,52,50,50,52,50,53,39,42,74,72,62,75,43,53,71,70,55,49,51,53,52,48,51,56,51,40,53,60,53,60,79,72,110

Nearest PDB structures (foldseek):
  4drh-assembly2_E  TM=6.974E-01  e=4.859E+00  Homo sapiens

Radius of gyration: 12.03 Å; Cα contacts (8 Å, |Δi|>4): 58; chains: 1; bounding box: 30×24×27 Å

pLDDT: mean 87.59, std 8.16, range [53.38, 96.06]

Organism: NCBI:txid1382356